Protein AF-A0A7S1VPY3-F1 (afdb_monomer_lite)

Secondary structure (DSSP, 8-state):
-----------------------------------EEE--TT--SSTT--TTHHHHHHHHHHH-SS-EEE--SS--THHHHTT--------PPPPHHHHHHHHHHHHHHTT---SS--S-HHHHHHHHHHHTTT-HHHHHHHHHHHHHTTSS-----

InterPro domains:
  IPR027417 P-loop containing nucleoside triphosphate hydrolase [G3DSA:3.40.50.300] (1-87)
  IPR027417 P-loop containing nucleoside triphosphate hydrolase [SSF52540] (30-147)

Sequence (157 aa):
DSTSDMFENKVKADNGDLVDSDDEGEESGKARVPVVLFDEVDNLYEDDGDLGFWPALKNVAKNAKCPIFLTANEFPVELLSAGLDFRHFESTKPTPMECVPKMYKIIKQERLRFRDATKDPKAALSLMAELNGCDLRRIVHELQVFASGGEYQQARI

Structure (mmCIF, N/CA/C/O backbone):
data_AF-A0A7S1VPY3-F1
#
_entry.id   AF-A0A7S1VPY3-F1
#
loop_
_atom_site.group_PDB
_atom_site.id
_atom_site.type_symbol
_atom_site.label_atom_id
_atom_site.label_alt_id
_atom_site.label_comp_id
_atom_site.label_asym_id
_atom_site.label_entity_id
_atom_site.label_seq_id
_atom_site.pdbx_PDB_ins_code
_atom_site.Cartn_x
_atom_site.Cartn_y
_atom_site.Cartn_z
_atom_site.occupancy
_atom_site.B_iso_or_equiv
_atom_site.auth_seq_id
_atom_site.auth_comp_id
_atom_site.auth_asym_id
_atom_site.auth_atom_id
_atom_site.pdbx_PDB_model_num
ATOM 1 N N . ASP A 1 1 ? -10.373 -54.361 -7.585 1.00 38.44 1 ASP A N 1
ATOM 2 C CA . ASP A 1 1 ? -9.090 -53.641 -7.472 1.00 38.44 1 ASP A CA 1
ATOM 3 C C . ASP A 1 1 ? -8.585 -53.269 -8.849 1.00 38.44 1 ASP A C 1
ATOM 5 O O . ASP A 1 1 ? -8.492 -54.150 -9.682 1.00 38.44 1 ASP A O 1
ATOM 9 N N . SER A 1 2 ? -8.273 -52.033 -9.206 1.00 38.22 2 SER A N 1
ATOM 10 C CA . SER A 1 2 ? -8.330 -50.757 -8.504 1.00 38.22 2 SER A CA 1
ATOM 11 C C . SER A 1 2 ? -8.241 -49.687 -9.606 1.00 38.22 2 SER A C 1
ATOM 13 O O . SER A 1 2 ? -7.299 -49.694 -10.388 1.00 38.22 2 SER A O 1
ATOM 15 N N . THR A 1 3 ? -9.290 -48.870 -9.707 1.00 35.69 3 THR A N 1
ATOM 16 C CA . THR A 1 3 ? -9.347 -47.459 -10.141 1.00 35.69 3 THR A CA 1
ATOM 17 C C . THR A 1 3 ? -8.216 -46.875 -11.001 1.00 35.69 3 THR A C 1
ATOM 19 O O . THR A 1 3 ? -7.118 -46.665 -10.491 1.00 35.69 3 THR A O 1
ATOM 22 N N . SER A 1 4 ? -8.539 -46.451 -12.236 1.00 35.69 4 SER A N 1
ATOM 23 C CA . SER A 1 4 ? -8.421 -45.047 -12.712 1.00 35.69 4 SER A CA 1
ATOM 24 C C . SER A 1 4 ? -8.620 -44.941 -14.235 1.00 35.69 4 SER A C 1
ATOM 26 O O . SER A 1 4 ? -7.658 -44.831 -14.988 1.00 35.69 4 SER A O 1
ATOM 28 N N . ASP A 1 5 ? -9.879 -44.939 -14.672 1.00 40.31 5 ASP A N 1
ATOM 29 C CA . ASP A 1 5 ? -10.285 -44.326 -15.941 1.00 40.31 5 ASP A CA 1
ATOM 30 C C . ASP A 1 5 ? -10.882 -42.943 -15.640 1.00 40.31 5 ASP A C 1
ATOM 32 O O . ASP A 1 5 ? -11.472 -42.753 -14.576 1.00 40.31 5 ASP A O 1
ATOM 36 N N . MET A 1 6 ? -10.788 -42.037 -16.620 1.00 36.38 6 MET A N 1
ATOM 37 C CA . MET A 1 6 ? -11.392 -40.691 -16.712 1.00 36.38 6 MET A CA 1
ATOM 38 C C . MET A 1 6 ? -10.468 -39.503 -16.386 1.00 36.38 6 MET A C 1
ATOM 40 O O . MET A 1 6 ? -10.560 -38.868 -15.341 1.00 36.38 6 MET A O 1
ATOM 44 N N . PHE A 1 7 ? -9.658 -39.113 -17.376 1.00 36.09 7 PHE A N 1
ATOM 45 C CA . PHE A 1 7 ? -9.225 -37.725 -17.566 1.00 36.09 7 PHE A CA 1
ATOM 46 C C . PHE A 1 7 ? -9.755 -37.208 -18.906 1.00 36.09 7 PHE A C 1
ATOM 48 O O . PHE A 1 7 ? -9.029 -37.137 -19.889 1.00 36.09 7 PHE A O 1
ATOM 55 N N . GLU A 1 8 ? -11.023 -36.813 -18.938 1.00 36.91 8 GLU A N 1
ATOM 56 C CA . GLU A 1 8 ? -11.539 -35.871 -19.929 1.00 36.91 8 GLU A CA 1
ATOM 57 C C . GLU A 1 8 ? -12.601 -35.007 -19.251 1.00 36.91 8 GLU A C 1
ATOM 59 O O . GLU A 1 8 ? -13.614 -35.531 -18.804 1.00 36.91 8 GLU A O 1
ATOM 64 N N . ASN A 1 9 ? -12.363 -33.694 -19.155 1.00 33.38 9 ASN A N 1
ATOM 65 C CA . ASN A 1 9 ? -13.406 -32.683 -19.356 1.00 33.38 9 ASN A CA 1
ATOM 66 C C . ASN A 1 9 ? -12.826 -31.258 -19.415 1.00 33.38 9 ASN A C 1
ATOM 68 O O . ASN A 1 9 ? -12.584 -30.591 -18.417 1.00 33.38 9 ASN A O 1
ATOM 72 N N . LYS A 1 10 ? -12.588 -30.819 -20.656 1.00 35.75 10 LYS A N 1
ATOM 73 C CA . LYS A 1 10 ? -13.174 -29.623 -21.286 1.00 35.75 10 LYS A CA 1
ATOM 74 C C . LYS A 1 10 ? -13.441 -28.413 -20.367 1.00 35.75 10 LYS A C 1
ATOM 76 O O . LYS A 1 10 ? -14.526 -28.262 -19.818 1.00 35.75 10 LYS A O 1
ATOM 81 N N . VAL A 1 11 ? -12.494 -27.473 -20.338 1.00 38.38 11 VAL A N 1
ATOM 82 C CA . VAL A 1 11 ? -12.755 -26.086 -19.917 1.00 38.38 11 VAL A CA 1
ATOM 83 C C . VAL A 1 11 ? -13.622 -25.424 -20.992 1.00 38.38 11 VAL A C 1
ATOM 85 O O . VAL A 1 11 ? -13.139 -25.104 -22.079 1.00 38.38 11 VAL A O 1
ATOM 88 N N . LYS A 1 12 ? -14.918 -25.262 -20.715 1.00 36.69 12 LYS A N 1
ATOM 89 C CA . LYS A 1 12 ? -15.782 -24.317 -21.429 1.00 36.69 12 LYS A CA 1
ATOM 90 C C . LYS A 1 12 ? -15.819 -23.021 -20.626 1.00 36.69 12 LYS A C 1
ATOM 92 O O . LYS A 1 12 ? -16.106 -23.044 -19.436 1.00 36.69 12 LYS A O 1
ATOM 97 N N . ALA A 1 13 ? -15.486 -21.927 -21.305 1.00 43.75 13 ALA A N 1
ATOM 98 C CA . ALA A 1 13 ? -15.728 -20.571 -20.847 1.00 43.75 13 ALA A CA 1
ATOM 99 C C . ALA A 1 13 ? -17.229 -20.376 -20.620 1.00 43.75 13 ALA A C 1
ATOM 101 O O . ALA A 1 13 ? -18.019 -20.747 -21.492 1.00 43.75 13 ALA A O 1
ATOM 102 N N . ASP A 1 14 ? -17.589 -19.801 -19.478 1.00 37.91 14 ASP A N 1
ATOM 103 C CA . ASP A 1 14 ? -18.949 -19.364 -19.202 1.00 37.91 14 ASP A CA 1
ATOM 104 C C . ASP A 1 14 ? -18.931 -17.857 -18.938 1.00 37.91 14 ASP A C 1
ATOM 106 O O . ASP A 1 14 ? -18.324 -17.372 -17.981 1.00 37.91 14 ASP A O 1
ATOM 110 N N . ASN A 1 15 ? -19.519 -17.131 -19.888 1.00 46.84 15 ASN A N 1
ATOM 111 C CA . ASN A 1 15 ? -19.888 -15.729 -19.773 1.00 46.84 15 ASN A CA 1
ATOM 112 C C . ASN A 1 15 ? -21.104 -15.681 -18.843 1.00 46.84 15 ASN A C 1
ATOM 114 O O . ASN A 1 15 ? -22.214 -15.981 -19.274 1.00 46.84 15 ASN A O 1
ATOM 118 N N . GLY A 1 16 ? -20.891 -15.313 -17.582 1.00 36.12 16 GLY A N 1
ATOM 119 C CA . GLY A 1 16 ? -21.969 -15.102 -16.621 1.00 36.12 16 GLY A CA 1
ATOM 120 C C . GLY A 1 16 ? -22.573 -13.712 -16.774 1.00 36.12 16 GLY A C 1
ATOM 121 O O . GLY A 1 16 ? -22.090 -12.760 -16.165 1.00 36.12 16 GLY A O 1
ATOM 122 N N . ASP A 1 17 ? -23.609 -13.624 -17.604 1.00 36.16 17 ASP A N 1
ATOM 123 C CA . ASP A 1 17 ? -24.612 -12.559 -17.587 1.00 36.16 17 ASP A CA 1
ATOM 124 C C . ASP A 1 17 ? -25.233 -12.479 -16.180 1.00 36.16 17 ASP A C 1
ATOM 126 O O . ASP A 1 17 ? -25.558 -13.501 -15.570 1.00 36.16 17 ASP A O 1
ATOM 130 N N . LEU A 1 18 ? -25.368 -11.266 -15.644 1.00 47.00 18 LEU A N 1
ATOM 131 C CA . LEU A 1 18 ? -25.964 -11.015 -14.332 1.00 47.00 18 LEU A CA 1
ATOM 132 C C . LEU A 1 18 ? -27.477 -11.232 -14.418 1.00 47.00 18 LEU A C 1
ATOM 134 O O . LEU A 1 18 ? -28.213 -10.340 -14.840 1.00 47.00 18 LEU A O 1
ATOM 138 N N . VAL A 1 19 ? -27.938 -12.407 -13.998 1.00 43.41 19 VAL A N 1
ATOM 139 C CA . VAL A 1 19 ? -29.358 -12.664 -13.757 1.00 43.41 19 VAL A CA 1
ATOM 140 C C . VAL A 1 19 ? -29.563 -12.787 -12.254 1.00 43.41 19 VAL A C 1
ATOM 142 O O . VAL A 1 19 ? -29.077 -13.718 -11.619 1.00 43.41 19 VAL A O 1
ATOM 145 N N . ASP A 1 20 ? -30.260 -11.797 -11.702 1.00 47.75 20 ASP A N 1
ATOM 146 C CA . ASP A 1 20 ? -30.785 -11.799 -10.342 1.00 47.75 20 ASP A CA 1
ATOM 147 C C . ASP A 1 20 ? -31.889 -12.862 -10.281 1.00 47.75 20 ASP A C 1
ATOM 149 O O . ASP A 1 20 ? -32.891 -12.789 -10.999 1.00 47.75 20 ASP A O 1
ATOM 153 N N . SER A 1 21 ? -31.659 -13.937 -9.538 1.00 45.44 21 SER A N 1
ATOM 154 C CA . SER A 1 21 ? -32.643 -14.997 -9.333 1.00 45.44 21 SER A CA 1
ATOM 155 C C . SER A 1 21 ? -32.458 -15.545 -7.932 1.00 45.44 21 SER A C 1
ATOM 157 O O . SER A 1 21 ? -31.450 -16.184 -7.636 1.00 45.44 21 SER A O 1
ATOM 159 N N . ASP A 1 22 ? -33.438 -15.235 -7.086 1.00 49.84 22 ASP A N 1
ATOM 160 C CA . ASP A 1 22 ? -33.613 -15.768 -5.742 1.00 49.84 22 ASP A CA 1
ATOM 161 C C . ASP A 1 22 ? -33.630 -17.305 -5.792 1.00 49.84 22 ASP A C 1
ATOM 163 O O . ASP A 1 22 ? -34.642 -17.913 -6.145 1.00 49.84 22 ASP A O 1
ATOM 167 N N . ASP A 1 23 ? -32.501 -17.936 -5.465 1.00 44.84 23 ASP A N 1
ATOM 168 C CA . ASP A 1 23 ? -32.396 -19.385 -5.294 1.00 44.84 23 ASP A CA 1
ATOM 169 C C . ASP A 1 23 ? -32.176 -19.694 -3.808 1.00 44.84 23 ASP A C 1
ATOM 171 O O . ASP A 1 23 ? -31.078 -19.539 -3.262 1.00 44.84 23 ASP A O 1
ATOM 175 N N . GLU A 1 24 ? -33.258 -20.097 -3.134 1.00 51.06 24 GLU A N 1
ATOM 176 C CA . GLU A 1 24 ? -33.239 -20.705 -1.801 1.00 51.06 24 GLU A CA 1
ATOM 177 C C . GLU A 1 24 ? -32.628 -22.115 -1.889 1.00 51.06 24 GLU A C 1
ATOM 179 O O . GLU A 1 24 ? -33.304 -23.137 -1.771 1.00 51.06 24 GLU A O 1
ATOM 184 N N . GLY A 1 25 ? -31.317 -22.170 -2.112 1.00 40.31 25 GLY A N 1
ATOM 185 C CA . GLY A 1 25 ? -30.510 -23.370 -1.958 1.00 40.31 25 GLY A CA 1
ATOM 186 C C . GLY A 1 25 ? -29.891 -23.407 -0.565 1.00 40.31 25 GLY A C 1
ATOM 187 O O . GLY A 1 25 ? -29.066 -22.558 -0.227 1.00 40.31 25 GLY A O 1
ATOM 188 N N . GLU A 1 26 ? -30.252 -24.409 0.241 1.00 51.94 26 GLU A N 1
ATOM 189 C CA . GLU A 1 26 ? -29.555 -24.776 1.480 1.00 51.94 26 GLU A CA 1
ATOM 190 C C . GLU A 1 26 ? -28.126 -25.267 1.166 1.00 51.94 26 GLU A C 1
ATOM 192 O O . GLU A 1 26 ? -27.786 -26.445 1.288 1.00 51.94 26 GLU A O 1
ATOM 197 N N . GLU A 1 27 ? -27.241 -24.358 0.758 1.00 54.66 27 GLU A N 1
ATOM 198 C CA . GLU A 1 27 ? -25.813 -24.566 0.934 1.00 54.66 27 GLU A CA 1
ATOM 199 C C . GLU A 1 27 ? -25.553 -24.586 2.440 1.00 54.66 27 GLU A C 1
ATOM 201 O O . GLU A 1 27 ? -26.024 -23.718 3.174 1.00 54.66 27 GLU A O 1
ATOM 206 N N . SER A 1 28 ? -24.788 -25.573 2.913 1.00 53.56 28 SER A N 1
ATOM 207 C CA . SER A 1 28 ? -24.200 -25.599 4.256 1.00 53.56 28 SER A CA 1
ATOM 208 C C . SER A 1 28 ? -23.297 -24.366 4.423 1.00 53.56 28 SER A C 1
ATOM 210 O O . SER A 1 28 ? -22.072 -24.424 4.276 1.00 53.56 28 SER A O 1
ATOM 212 N N . GLY A 1 29 ? -23.937 -23.226 4.659 1.00 57.69 29 GLY A N 1
ATOM 213 C CA . GLY A 1 29 ? -23.398 -21.903 4.451 1.00 57.69 29 GLY A CA 1
ATOM 214 C C . GLY A 1 29 ? -22.440 -21.573 5.568 1.00 57.69 29 GLY A C 1
ATOM 215 O O . GLY A 1 29 ? -22.843 -21.290 6.696 1.00 57.69 29 GLY A O 1
ATOM 216 N N . LYS A 1 30 ? -21.144 -21.550 5.255 1.00 64.62 30 LYS A N 1
ATOM 217 C CA . LYS A 1 30 ? -20.226 -20.739 6.052 1.00 64.62 30 LYS A CA 1
ATOM 218 C C . LYS A 1 30 ? -20.778 -19.320 6.010 1.00 64.62 30 LYS A C 1
ATOM 220 O O . LYS A 1 30 ? -20.741 -18.685 4.958 1.00 64.62 30 LYS A O 1
ATOM 225 N N . ALA A 1 31 ? -21.329 -18.865 7.133 1.00 77.12 31 ALA A N 1
ATOM 226 C CA . ALA A 1 31 ? -21.868 -17.523 7.257 1.00 77.12 31 ALA A CA 1
ATOM 227 C C . ALA A 1 31 ? -20.812 -16.526 6.763 1.00 77.12 31 ALA A C 1
ATOM 229 O O . ALA A 1 31 ? -19.699 -16.467 7.294 1.00 77.12 31 ALA A O 1
ATOM 230 N N . ARG A 1 32 ? -21.137 -15.790 5.696 1.00 85.50 32 ARG A N 1
ATOM 231 C CA . ARG A 1 32 ? -20.263 -14.745 5.167 1.00 85.50 32 ARG A CA 1
ATOM 232 C C . ARG A 1 32 ? -20.297 -13.592 6.162 1.00 85.50 32 ARG A C 1
ATOM 234 O O . ARG A 1 32 ? -21.334 -12.962 6.343 1.00 85.50 32 ARG A O 1
ATOM 241 N N . VAL A 1 33 ? -19.180 -13.352 6.842 1.00 88.94 33 VAL A N 1
ATOM 242 C CA . VAL A 1 33 ? -19.052 -12.216 7.758 1.00 88.94 33 VAL A CA 1
ATOM 243 C C . VAL A 1 33 ? -18.726 -10.982 6.915 1.00 88.94 33 VAL A C 1
ATOM 245 O O . VAL A 1 33 ? -17.705 -10.998 6.224 1.00 88.94 33 VAL A O 1
ATOM 248 N N . PRO A 1 34 ? -19.570 -9.934 6.923 1.00 92.00 34 PRO A N 1
ATOM 249 C CA . PRO A 1 34 ? -19.263 -8.703 6.207 1.00 92.00 34 PRO A CA 1
ATOM 250 C C . PRO A 1 34 ? -18.030 -8.030 6.815 1.00 92.00 34 PRO A C 1
ATOM 252 O O . PRO A 1 34 ? -17.680 -8.282 7.966 1.00 92.00 34 PRO A O 1
ATOM 255 N N . VAL A 1 35 ? -17.375 -7.170 6.042 1.00 95.50 35 VAL A N 1
ATOM 256 C CA . VAL A 1 35 ? -16.244 -6.345 6.481 1.00 95.50 35 VAL A CA 1
ATOM 257 C C . VAL A 1 35 ? -16.526 -4.909 6.068 1.00 95.50 35 VAL A C 1
ATOM 259 O O . VAL A 1 35 ? -17.047 -4.676 4.979 1.00 95.50 35 VAL A O 1
ATOM 262 N N . VAL A 1 36 ? -16.181 -3.957 6.931 1.00 96.62 36 VAL A N 1
ATOM 263 C CA . VAL A 1 36 ? -16.250 -2.525 6.626 1.00 96.62 36 VAL A CA 1
ATOM 264 C C . VAL A 1 36 ? -14.835 -2.006 6.395 1.00 96.62 36 VAL A C 1
ATOM 266 O O . VAL A 1 36 ? -13.945 -2.265 7.202 1.00 96.62 36 VAL A O 1
ATOM 269 N N . LEU A 1 37 ? -14.632 -1.275 5.300 1.00 97.19 37 LEU A N 1
ATOM 270 C CA . LEU A 1 37 ? -13.380 -0.598 4.970 1.00 97.19 37 LEU A CA 1
ATOM 271 C C . LEU A 1 37 ? -13.643 0.906 4.891 1.00 97.19 37 LEU A C 1
ATOM 273 O O . LEU A 1 37 ? -14.482 1.335 4.101 1.00 97.19 37 LEU A O 1
ATOM 277 N N . PHE A 1 38 ? -12.920 1.683 5.691 1.00 95.75 38 PHE A N 1
ATOM 278 C CA . PHE A 1 38 ? -12.803 3.128 5.520 1.00 95.75 38 PHE A CA 1
ATOM 279 C C . PHE A 1 38 ? -11.434 3.414 4.911 1.00 95.75 38 PHE A C 1
ATOM 281 O O . PHE A 1 38 ? -10.418 3.076 5.520 1.00 95.75 38 PHE A O 1
ATOM 288 N N . ASP A 1 39 ? -11.423 3.985 3.711 1.00 95.69 39 ASP A N 1
ATOM 289 C CA . ASP A 1 39 ? -10.196 4.302 2.980 1.00 95.69 39 ASP A CA 1
ATOM 290 C C . ASP A 1 39 ? -9.809 5.772 3.141 1.00 95.69 39 ASP A C 1
ATOM 292 O O . ASP A 1 39 ? -10.679 6.609 3.374 1.00 95.69 39 ASP A O 1
ATOM 296 N N . GLU A 1 40 ? -8.509 6.052 3.036 1.00 93.56 40 GLU A N 1
ATOM 297 C CA . GLU A 1 40 ? -7.903 7.388 3.149 1.00 93.56 40 GLU A CA 1
ATOM 298 C C . GLU A 1 40 ? -8.379 8.190 4.378 1.00 93.56 40 GLU A C 1
ATOM 300 O O . GLU A 1 40 ? -8.723 9.368 4.284 1.00 93.56 40 GLU A O 1
ATOM 305 N N . VAL A 1 41 ? -8.410 7.560 5.561 1.00 92.69 41 VAL A N 1
ATOM 306 C CA . VAL A 1 41 ? -8.906 8.211 6.797 1.00 92.69 41 VAL A CA 1
ATOM 307 C C . VAL A 1 41 ? -7.990 9.319 7.334 1.00 92.69 41 VAL A C 1
ATOM 309 O O . VAL A 1 41 ? -8.340 9.991 8.299 1.00 92.69 41 VAL A O 1
ATOM 312 N N . ASP A 1 42 ? -6.816 9.494 6.736 1.00 90.50 42 ASP A N 1
ATOM 313 C CA . ASP A 1 42 ? -5.892 10.612 6.928 1.00 90.50 42 ASP A CA 1
ATOM 314 C C . ASP A 1 42 ? -6.232 11.838 6.061 1.00 90.50 42 ASP A C 1
ATOM 316 O O . ASP A 1 42 ? -5.682 12.913 6.276 1.00 90.50 42 ASP A O 1
ATOM 320 N N . ASN A 1 43 ? -7.162 11.712 5.112 1.00 88.56 43 ASN A N 1
ATOM 321 C CA . ASN A 1 43 ? -7.587 12.782 4.211 1.00 88.56 43 ASN A CA 1
ATOM 322 C C . ASN A 1 43 ? -8.957 13.356 4.617 1.00 88.56 43 ASN A C 1
ATOM 324 O O . ASN A 1 43 ? -9.917 13.353 3.843 1.00 88.56 43 ASN A O 1
ATOM 328 N N . LEU A 1 44 ? -9.075 13.806 5.867 1.00 83.81 44 LEU A N 1
ATOM 329 C CA . LEU A 1 44 ? -10.297 14.425 6.390 1.00 83.81 44 LEU A CA 1
ATOM 330 C C . LEU A 1 44 ? -10.253 15.947 6.166 1.00 83.81 44 LEU A C 1
ATOM 332 O O . LEU A 1 44 ? -9.250 16.591 6.441 1.00 83.81 44 LEU A O 1
ATOM 336 N N . TYR A 1 45 ? -11.347 16.523 5.659 1.00 65.25 45 TYR A N 1
ATOM 337 C CA . TYR A 1 45 ? -11.421 17.899 5.130 1.00 65.25 45 TYR A CA 1
ATOM 338 C C . TYR A 1 45 ? -11.407 19.036 6.174 1.00 65.25 45 TYR A C 1
ATOM 340 O O . TYR A 1 45 ? -11.684 20.183 5.820 1.00 65.25 45 TYR A O 1
ATOM 348 N N . GLU A 1 46 ? -11.112 18.756 7.442 1.00 67.38 46 GLU A N 1
ATOM 349 C CA . GLU A 1 46 ? -11.049 19.774 8.497 1.00 67.38 46 GLU A CA 1
ATOM 350 C C . GLU A 1 46 ? -9.603 19.896 8.996 1.00 67.38 46 GLU A C 1
ATOM 352 O O . GLU A 1 46 ? -8.980 18.889 9.319 1.00 67.38 46 GLU A O 1
ATOM 357 N N . ASP A 1 47 ? -9.073 21.125 9.051 1.00 58.47 47 ASP A N 1
ATOM 358 C CA . ASP A 1 47 ? -7.656 21.421 9.350 1.00 58.47 47 ASP A CA 1
ATOM 359 C C . ASP A 1 47 ? -7.186 20.920 10.739 1.00 58.47 47 ASP A C 1
ATOM 361 O O . ASP A 1 47 ? -5.986 20.796 10.973 1.00 58.47 47 ASP A O 1
ATOM 365 N N . ASP A 1 48 ? -8.127 20.589 11.634 1.00 57.50 48 ASP A N 1
ATOM 366 C CA . ASP A 1 48 ? -7.899 20.021 12.974 1.00 57.50 48 ASP A CA 1
ATOM 367 C C . ASP A 1 48 ? -8.380 18.549 13.094 1.00 57.50 48 ASP A C 1
ATOM 369 O O . ASP A 1 48 ? -8.557 18.025 14.199 1.00 57.50 48 ASP A O 1
ATOM 373 N N . GLY A 1 49 ? -8.618 17.882 11.956 1.00 59.50 49 GLY A N 1
ATOM 374 C CA . GLY A 1 49 ? -9.315 1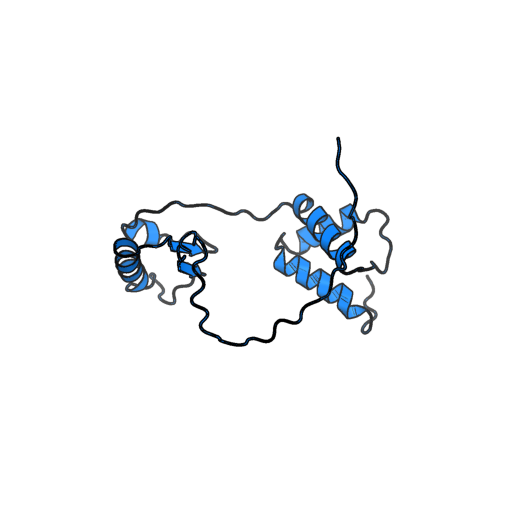6.599 11.853 1.00 59.50 49 GLY A CA 1
ATOM 375 C C . GLY A 1 49 ? -10.834 16.770 11.957 1.00 59.50 49 GLY A C 1
ATOM 376 O O . GLY A 1 49 ? -11.319 17.622 12.695 1.00 59.50 49 GLY A O 1
ATOM 377 N N . ASP A 1 50 ? -11.610 15.963 11.220 1.00 60.75 50 ASP A N 1
ATOM 378 C CA . ASP A 1 50 ? -13.077 16.039 11.283 1.00 60.75 50 ASP A CA 1
ATOM 379 C C . ASP A 1 50 ? -13.540 15.720 12.715 1.00 60.75 50 ASP A C 1
ATOM 381 O O . ASP A 1 50 ? -13.451 14.575 13.189 1.00 60.75 50 ASP A O 1
ATOM 385 N N . LEU A 1 51 ? -14.023 16.757 13.413 1.00 67.50 51 LEU A N 1
ATOM 386 C CA . LEU A 1 51 ? -14.500 16.668 14.798 1.00 67.50 51 LEU A CA 1
ATOM 387 C C . LEU A 1 51 ? -15.661 15.673 14.931 1.00 67.50 51 LEU A C 1
ATOM 389 O O . LEU A 1 51 ? -15.949 15.200 16.033 1.00 67.50 51 LEU A O 1
ATOM 393 N N . GLY A 1 52 ? -16.342 15.356 13.831 1.00 82.62 52 GLY A N 1
ATOM 394 C CA . GLY A 1 52 ? -17.424 14.388 13.743 1.00 82.62 52 GLY A CA 1
ATOM 395 C C . GLY A 1 52 ? -16.974 12.981 13.355 1.00 82.62 52 GLY A C 1
ATOM 396 O O . GLY A 1 52 ? -17.535 12.017 13.889 1.00 82.62 52 GLY A O 1
ATOM 397 N N . PHE A 1 53 ? -15.968 12.832 12.486 1.00 90.38 53 PHE A N 1
ATOM 398 C CA . PHE A 1 53 ? -15.577 11.522 11.947 1.00 90.38 53 PHE A CA 1
ATOM 399 C C . PHE A 1 53 ? -15.141 10.549 13.042 1.00 90.38 53 PHE A C 1
ATOM 401 O O . PHE A 1 53 ? -15.724 9.472 13.174 1.00 90.38 53 PHE A O 1
ATOM 408 N N . TRP A 1 54 ? -14.158 10.915 13.869 1.00 90.56 54 TRP A N 1
ATOM 409 C CA . TRP A 1 54 ? -13.619 10.002 14.884 1.00 90.56 54 TRP A CA 1
ATOM 410 C C . TRP A 1 54 ? -14.653 9.620 15.959 1.00 90.56 54 TRP A C 1
ATOM 412 O O . TRP A 1 54 ? -14.763 8.429 16.285 1.00 90.56 54 TRP A O 1
ATOM 422 N N . PRO A 1 55 ? -15.482 10.550 16.483 1.00 89.56 55 PRO A N 1
ATOM 423 C CA . PRO A 1 55 ? -16.601 10.185 17.351 1.00 89.56 55 PRO A CA 1
ATOM 424 C C . PRO A 1 55 ? -17.653 9.301 16.670 1.00 89.56 55 PRO A C 1
ATOM 426 O O . PRO A 1 55 ? -18.167 8.369 17.300 1.00 89.56 55 PRO A O 1
ATOM 429 N N . ALA A 1 56 ? -17.970 9.548 15.396 1.00 91.44 56 ALA A N 1
ATOM 430 C CA . ALA A 1 56 ? -18.901 8.717 14.638 1.00 91.44 56 ALA A CA 1
ATOM 431 C C . ALA A 1 56 ? -18.338 7.306 14.425 1.00 91.44 56 ALA A C 1
ATOM 433 O O . ALA A 1 56 ? -19.020 6.323 14.725 1.00 91.44 56 ALA A O 1
ATOM 434 N N . LEU A 1 57 ? -17.073 7.194 14.016 1.00 93.75 57 LEU A N 1
ATOM 435 C CA . LEU A 1 57 ? -16.369 5.927 13.848 1.00 93.75 57 LEU A CA 1
ATOM 436 C C . LEU A 1 57 ? -16.331 5.136 15.157 1.00 93.75 57 LEU A C 1
ATOM 438 O O . LEU A 1 57 ? -16.584 3.934 15.154 1.00 93.75 57 LEU A O 1
ATOM 442 N N . LYS A 1 58 ? -16.113 5.800 16.296 1.00 93.00 58 LYS A N 1
ATOM 443 C CA . LYS A 1 58 ? -16.209 5.173 17.622 1.00 93.00 58 LYS A CA 1
ATOM 444 C C . LYS A 1 58 ? -17.578 4.562 17.887 1.00 93.00 58 LYS A C 1
ATOM 446 O O . LYS A 1 58 ? -17.666 3.450 18.411 1.00 93.00 58 LYS A O 1
ATOM 451 N N . ASN A 1 59 ? -18.646 5.270 17.541 1.00 9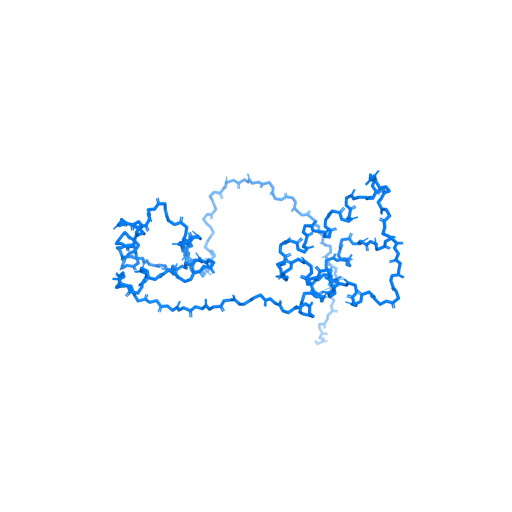2.88 59 ASN A N 1
ATOM 452 C CA . ASN A 1 59 ? -20.005 4.761 17.707 1.00 92.88 59 ASN A CA 1
ATOM 453 C C . ASN A 1 59 ? -20.289 3.588 16.763 1.00 92.88 59 ASN A C 1
ATOM 455 O O . ASN A 1 59 ? -20.909 2.612 17.186 1.00 92.88 59 ASN A O 1
ATOM 459 N N . VAL A 1 60 ? -19.798 3.643 15.524 1.00 94.12 60 VAL A N 1
ATOM 460 C CA . VAL A 1 60 ? -19.891 2.530 14.571 1.00 94.12 60 VAL A CA 1
ATOM 461 C C . VAL A 1 60 ? -19.129 1.315 15.101 1.00 94.12 60 VAL A C 1
ATOM 463 O O . VAL A 1 60 ? -19.717 0.246 15.238 1.00 94.12 60 VAL A O 1
ATOM 466 N N . ALA A 1 61 ? -17.865 1.480 15.493 1.00 93.94 61 ALA A N 1
ATOM 467 C CA . ALA A 1 61 ? -17.004 0.402 15.976 1.00 93.94 61 ALA A CA 1
ATOM 468 C C . ALA A 1 61 ? -17.564 -0.312 17.212 1.00 93.94 61 ALA A C 1
ATOM 470 O O . ALA A 1 61 ? -17.509 -1.536 17.290 1.00 93.94 61 ALA A O 1
ATOM 471 N N . LYS A 1 62 ? -18.175 0.424 18.149 1.00 93.12 62 LYS A N 1
ATOM 472 C CA . LYS A 1 62 ? -18.816 -0.164 19.340 1.00 93.12 62 LYS A CA 1
ATOM 473 C C . LYS A 1 62 ? -19.994 -1.083 19.020 1.00 93.12 62 LYS A C 1
ATOM 475 O O . LYS A 1 62 ? -20.274 -1.993 19.794 1.00 93.12 62 LYS A O 1
ATOM 480 N N . ASN A 1 63 ? -20.708 -0.814 17.931 1.00 93.69 63 ASN A N 1
ATOM 481 C CA . ASN A 1 63 ? -21.929 -1.533 17.566 1.00 93.69 63 ASN A CA 1
ATOM 482 C C . ASN A 1 63 ? -21.721 -2.502 16.394 1.00 93.69 63 ASN A C 1
ATOM 484 O O . ASN A 1 63 ? -22.628 -3.267 16.053 1.00 93.69 63 ASN A O 1
ATOM 488 N N . ALA A 1 64 ? -20.548 -2.465 15.764 1.00 93.31 64 ALA A N 1
ATOM 489 C CA . ALA A 1 64 ? -20.238 -3.276 14.606 1.00 93.31 64 ALA A CA 1
ATOM 490 C C . ALA A 1 64 ? -20.213 -4.763 14.972 1.00 93.31 6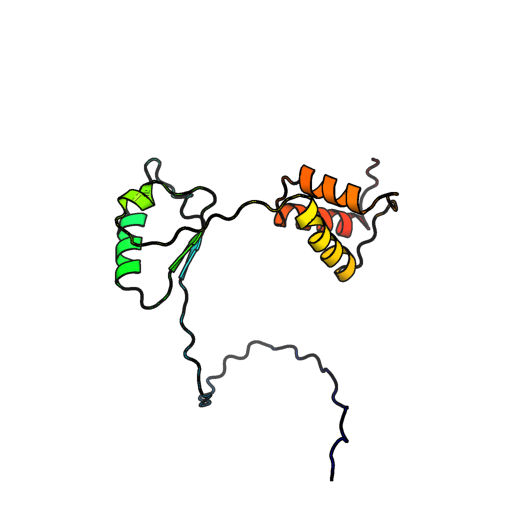4 ALA A C 1
ATOM 492 O O . ALA A 1 64 ? -19.541 -5.199 15.902 1.00 93.31 64 ALA A O 1
ATOM 493 N N . LYS A 1 65 ? -20.936 -5.563 14.184 1.00 94.00 65 LYS A N 1
ATOM 494 C CA . LYS A 1 65 ? -20.906 -7.035 14.239 1.00 94.00 65 LYS A CA 1
ATOM 495 C C . LYS A 1 65 ? -19.937 -7.627 13.207 1.00 94.00 65 LYS A C 1
ATOM 497 O O . LYS A 1 65 ? -20.028 -8.803 12.871 1.00 94.00 65 LYS A O 1
ATOM 502 N N . CYS A 1 66 ? -19.054 -6.790 12.671 1.00 94.31 66 CYS A N 1
ATOM 503 C CA . CYS A 1 66 ? -18.099 -7.110 11.621 1.00 94.31 66 CYS A CA 1
ATOM 504 C C . CYS A 1 66 ? -16.747 -6.435 11.881 1.00 94.31 66 CYS A C 1
ATOM 506 O O . CYS A 1 66 ? -16.701 -5.409 12.563 1.00 94.31 66 CYS A O 1
ATOM 508 N N . PRO A 1 67 ? -15.651 -6.980 11.326 1.00 95.19 67 PRO A N 1
ATOM 509 C CA . PRO A 1 67 ? -14.364 -6.301 11.318 1.00 95.19 67 PRO A CA 1
ATOM 510 C C . PRO A 1 67 ? -14.434 -4.965 10.572 1.00 95.19 67 PRO A C 1
ATOM 512 O O . PRO A 1 67 ? -15.027 -4.880 9.493 1.00 95.19 67 PRO A O 1
ATOM 515 N N . ILE A 1 68 ? -13.777 -3.952 11.135 1.00 96.88 68 ILE A N 1
ATOM 516 C CA . ILE A 1 68 ? -13.565 -2.648 10.507 1.00 96.88 68 ILE A CA 1
ATOM 517 C C . ILE A 1 68 ? -12.074 -2.502 10.214 1.00 96.88 68 ILE A C 1
ATOM 519 O O . ILE A 1 68 ? -11.250 -2.684 11.112 1.00 96.88 68 ILE A O 1
ATOM 523 N N . PHE A 1 69 ? -11.737 -2.158 8.975 1.00 97.19 69 PHE A N 1
ATOM 524 C CA . PHE A 1 69 ? -10.387 -1.802 8.555 1.00 97.19 69 PHE A CA 1
ATOM 525 C C . PHE A 1 69 ? -10.343 -0.329 8.180 1.00 97.19 69 PHE A C 1
ATOM 527 O O . PHE A 1 69 ? -11.265 0.183 7.545 1.00 97.19 69 PHE A O 1
ATOM 534 N N . LEU A 1 70 ? -9.261 0.328 8.581 1.00 96.81 70 LEU A N 1
ATOM 535 C CA . LEU A 1 70 ? -8.951 1.699 8.210 1.00 96.81 70 LEU A CA 1
ATOM 536 C C . LEU A 1 70 ? -7.666 1.666 7.388 1.00 96.81 70 LEU A C 1
ATOM 538 O O . LEU A 1 70 ? -6.692 1.037 7.816 1.00 96.81 70 LEU A O 1
ATOM 542 N N . THR A 1 71 ? -7.657 2.322 6.238 1.00 96.88 71 THR A N 1
ATOM 543 C CA . THR A 1 71 ? -6.445 2.553 5.449 1.00 96.88 71 THR A CA 1
ATOM 544 C C . THR A 1 71 ? -6.125 4.037 5.435 1.00 96.88 71 THR A C 1
ATOM 546 O O . THR A 1 71 ? -7.014 4.883 5.408 1.00 96.88 71 THR A O 1
ATOM 549 N N . ALA A 1 72 ? -4.835 4.336 5.527 1.00 95.50 72 ALA A N 1
ATOM 550 C CA . ALA A 1 72 ? -4.299 5.685 5.546 1.00 95.50 72 ALA A CA 1
ATOM 551 C C . ALA A 1 72 ? -2.887 5.659 4.953 1.00 95.50 72 ALA A C 1
ATOM 553 O O . ALA A 1 72 ? -2.193 4.640 5.075 1.00 95.50 72 ALA A O 1
ATOM 554 N N . ASN A 1 73 ? -2.463 6.744 4.308 1.00 94.12 73 ASN A N 1
ATOM 555 C CA . ASN A 1 73 ? -1.081 6.883 3.844 1.00 94.12 73 ASN A CA 1
ATOM 556 C C . ASN A 1 73 ? -0.161 7.302 4.994 1.00 94.12 73 ASN A C 1
ATOM 558 O O . ASN A 1 73 ? 0.964 6.809 5.094 1.00 94.12 73 ASN A O 1
ATOM 562 N N . GLU A 1 74 ? -0.654 8.174 5.870 1.00 92.56 74 GLU A N 1
ATOM 563 C CA . GLU A 1 74 ? 0.005 8.595 7.103 1.00 92.56 74 GLU A CA 1
ATOM 564 C C . GLU A 1 74 ? -0.815 8.173 8.324 1.00 92.56 74 GLU A C 1
ATOM 566 O O . GLU A 1 74 ? -2.031 8.018 8.262 1.00 92.56 74 GLU A O 1
ATOM 571 N N . PHE A 1 75 ? -0.152 7.938 9.458 1.00 92.44 75 PHE A N 1
ATOM 572 C CA . PHE A 1 75 ? -0.867 7.546 10.668 1.00 92.44 75 PHE A CA 1
ATOM 573 C C . PHE A 1 75 ? -1.679 8.738 11.219 1.00 92.44 75 PHE A C 1
ATOM 575 O O . PHE A 1 75 ? -1.065 9.733 11.613 1.00 92.44 75 PHE A O 1
ATOM 582 N N . PRO A 1 76 ? -3.022 8.644 11.316 1.00 90.38 76 PRO A N 1
ATOM 583 C CA . PRO A 1 76 ? -3.852 9.729 11.833 1.00 90.38 76 PRO A CA 1
ATOM 584 C C . PRO A 1 76 ? -3.663 9.864 13.348 1.00 90.38 76 PRO A C 1
ATOM 586 O O . PRO A 1 76 ? -4.036 8.978 14.124 1.00 90.38 76 PRO A O 1
ATOM 589 N N . VAL A 1 77 ? -3.065 10.970 13.792 1.00 88.44 77 VAL A N 1
ATOM 590 C CA . VAL A 1 77 ? -2.714 11.197 15.206 1.00 88.44 77 VAL A CA 1
ATOM 591 C C . VAL A 1 77 ? -3.970 11.279 16.083 1.00 88.44 77 VAL A C 1
ATOM 593 O O . VAL A 1 77 ? -3.962 10.848 17.238 1.00 88.44 77 VAL A O 1
ATOM 596 N N . GLU A 1 78 ? -5.075 11.749 15.516 1.00 87.00 78 GLU A N 1
ATOM 597 C CA . GLU A 1 78 ? -6.402 11.862 16.124 1.00 87.00 78 GLU A CA 1
ATOM 598 C C . GLU A 1 78 ? -6.955 10.496 16.556 1.00 87.00 78 GLU A C 1
ATOM 600 O O . GLU A 1 78 ? -7.709 10.397 17.528 1.00 87.00 78 GLU A O 1
ATOM 605 N N . LEU A 1 79 ? -6.534 9.407 15.903 1.00 89.25 79 LEU A N 1
ATOM 606 C CA . LEU A 1 79 ? -6.932 8.055 16.292 1.00 89.25 79 LEU A CA 1
ATOM 607 C C . LEU A 1 79 ? -6.459 7.709 17.716 1.00 89.25 79 LEU A C 1
ATOM 609 O O . LEU A 1 79 ? -7.146 6.973 18.430 1.00 89.25 79 LEU A O 1
ATOM 613 N N . LEU A 1 80 ? -5.333 8.279 18.169 1.00 89.44 80 LEU A N 1
ATOM 614 C CA . LEU A 1 80 ? -4.811 8.081 19.529 1.00 89.44 80 LEU A CA 1
ATOM 615 C C . LEU A 1 80 ? -5.724 8.697 20.596 1.00 89.44 80 LEU A C 1
ATOM 617 O O . LEU A 1 80 ? -5.826 8.163 21.702 1.00 89.44 80 LEU A O 1
ATOM 621 N N . SER A 1 81 ? -6.397 9.806 20.279 1.00 87.31 81 SER A N 1
ATOM 622 C CA . SER A 1 81 ? -7.313 10.502 21.191 1.00 87.31 81 SER A CA 1
ATOM 623 C C . SER A 1 81 ? -8.780 10.087 21.006 1.00 87.31 81 SER A C 1
ATOM 625 O O . SER A 1 81 ? -9.598 10.312 21.901 1.00 87.31 81 SER A O 1
ATOM 627 N N . ALA A 1 82 ? -9.120 9.390 19.915 1.00 87.00 82 ALA A N 1
ATOM 628 C CA . ALA A 1 82 ? -10.472 8.903 19.625 1.00 87.00 82 ALA A CA 1
ATOM 629 C C . ALA A 1 82 ? -11.006 7.896 20.671 1.00 87.00 82 ALA A C 1
ATOM 631 O O . ALA A 1 82 ? -12.221 7.712 20.837 1.00 87.00 82 ALA A O 1
ATOM 632 N N . GLY A 1 83 ? -10.120 7.236 21.426 1.00 88.38 83 GLY A N 1
ATOM 633 C CA . GLY A 1 83 ? -10.491 6.216 22.413 1.00 88.38 83 GLY A CA 1
ATOM 634 C C . GLY A 1 83 ? -11.155 4.997 21.765 1.00 88.38 83 GLY A C 1
ATOM 635 O O . GLY A 1 83 ? -12.158 4.491 22.278 1.00 88.38 83 GLY A O 1
ATOM 636 N N . LEU A 1 84 ? -10.630 4.611 20.602 1.00 91.56 84 LEU A N 1
ATOM 637 C CA . LEU A 1 84 ? -10.898 3.370 19.887 1.00 91.56 84 LEU A CA 1
ATOM 638 C C . LEU A 1 84 ? -9.861 2.323 20.307 1.00 91.56 84 LEU A C 1
ATOM 640 O O . LEU A 1 84 ? -8.703 2.662 20.530 1.00 91.56 84 LEU A O 1
ATOM 644 N N . ASP A 1 85 ? -10.273 1.060 20.392 1.00 92.25 85 ASP A N 1
ATOM 645 C CA . ASP A 1 85 ? -9.334 -0.057 20.498 1.00 92.25 85 ASP A CA 1
ATOM 646 C C . ASP A 1 85 ? -9.031 -0.563 19.085 1.00 92.25 85 ASP A C 1
ATOM 648 O O . ASP A 1 85 ? -9.953 -0.848 18.315 1.00 92.25 85 ASP A O 1
ATOM 652 N N . PHE A 1 86 ? -7.755 -0.612 18.712 1.00 94.25 86 PHE A N 1
ATOM 653 C CA . PHE A 1 86 ? -7.340 -0.937 17.351 1.00 94.25 86 PHE A CA 1
ATOM 654 C C . PHE A 1 86 ? -5.996 -1.659 17.319 1.00 94.25 86 PHE A C 1
ATOM 656 O O . PHE A 1 86 ? -5.172 -1.566 18.228 1.00 94.25 86 PHE A O 1
ATOM 663 N N . ARG A 1 87 ? -5.761 -2.376 16.217 1.00 95.94 87 ARG A N 1
ATOM 664 C CA . ARG A 1 87 ? -4.446 -2.916 15.868 1.00 95.94 87 ARG A CA 1
ATOM 665 C C . ARG A 1 87 ? -3.903 -2.142 14.684 1.00 95.94 87 ARG A C 1
ATOM 667 O O . ARG A 1 87 ? -4.583 -2.023 13.670 1.00 95.94 87 ARG A O 1
ATOM 674 N N . HIS A 1 88 ? -2.683 -1.647 14.825 1.00 95.75 88 HIS A N 1
ATOM 675 C CA . HIS A 1 88 ? -1.992 -0.941 13.761 1.00 95.75 88 HIS A CA 1
ATOM 676 C C . HIS A 1 88 ? -1.054 -1.885 13.009 1.00 95.75 88 HIS A C 1
ATOM 678 O O . HIS A 1 88 ? -0.315 -2.658 13.622 1.00 95.75 88 HIS A O 1
ATOM 684 N N . PHE A 1 89 ? -1.093 -1.797 11.683 1.00 96.06 89 PHE A N 1
ATOM 685 C CA . PHE A 1 89 ? -0.176 -2.477 10.784 1.00 96.06 89 PHE A CA 1
ATOM 686 C C . PHE A 1 89 ? 0.395 -1.440 9.829 1.00 96.06 89 PHE A C 1
ATOM 688 O O . PHE A 1 89 ? -0.357 -0.727 9.168 1.00 96.06 89 PHE A O 1
ATOM 695 N N . GLU A 1 90 ? 1.717 -1.383 9.752 1.00 95.50 90 GLU A N 1
ATOM 696 C CA . GLU A 1 90 ? 2.418 -0.513 8.819 1.00 95.50 90 GLU A CA 1
ATOM 697 C C . GLU A 1 90 ? 2.787 -1.309 7.566 1.00 95.50 90 GLU A C 1
ATOM 699 O O . GLU A 1 90 ? 3.287 -2.436 7.651 1.00 95.50 90 GLU A O 1
ATOM 704 N N . SER A 1 91 ? 2.538 -0.728 6.394 1.00 94.00 91 SER A N 1
ATOM 705 C CA . SER A 1 91 ? 2.998 -1.272 5.120 1.00 94.00 91 SER A CA 1
ATOM 706 C C . SER A 1 91 ? 4.096 -0.381 4.571 1.00 94.00 91 SER A C 1
ATOM 708 O O . SER A 1 91 ? 3.884 0.803 4.330 1.00 94.00 91 SER A O 1
ATOM 710 N N . THR A 1 92 ? 5.258 -0.964 4.301 1.00 94.50 92 THR A N 1
ATOM 711 C CA . THR A 1 92 ? 6.352 -0.258 3.640 1.00 94.50 92 THR A CA 1
ATOM 712 C C . THR A 1 92 ? 6.306 -0.482 2.136 1.00 94.50 92 THR A C 1
ATOM 714 O O . THR A 1 92 ? 5.705 -1.434 1.625 1.00 94.50 92 THR A O 1
ATOM 717 N N . LYS A 1 93 ? 6.952 0.418 1.397 1.00 95.25 93 LYS A N 1
ATOM 718 C CA . LYS A 1 93 ? 7.162 0.213 -0.034 1.00 95.25 93 LYS A CA 1
ATOM 719 C C . LYS A 1 93 ? 8.101 -0.982 -0.238 1.00 95.25 93 LYS A C 1
ATOM 721 O O . LYS A 1 93 ? 9.083 -1.099 0.498 1.00 95.25 93 LYS A O 1
ATOM 726 N N . PRO A 1 94 ? 7.842 -1.844 -1.236 1.00 97.38 94 PRO A N 1
ATOM 727 C CA . PRO A 1 94 ? 8.776 -2.904 -1.586 1.00 97.38 94 PRO A CA 1
ATOM 728 C C . PRO A 1 94 ? 10.112 -2.309 -2.033 1.00 97.38 94 PRO A C 1
ATOM 730 O O . PRO A 1 94 ? 10.178 -1.201 -2.563 1.00 97.38 94 PRO A O 1
ATOM 733 N N . THR A 1 95 ? 11.186 -3.066 -1.872 1.00 97.94 95 THR A N 1
ATOM 734 C CA . THR A 1 95 ? 12.475 -2.726 -2.474 1.00 97.94 95 THR A CA 1
ATOM 735 C C . THR A 1 95 ? 12.407 -2.853 -4.003 1.00 97.94 95 THR A C 1
ATOM 737 O O . THR A 1 95 ? 11.605 -3.636 -4.529 1.00 97.94 95 THR A O 1
ATOM 740 N N . PRO A 1 96 ? 13.298 -2.177 -4.754 1.00 98.06 96 PRO A N 1
ATOM 741 C CA . PRO A 1 96 ? 13.376 -2.336 -6.209 1.00 98.06 96 PRO A CA 1
ATOM 742 C C . PRO A 1 96 ? 13.480 -3.804 -6.643 1.00 98.06 96 PRO A C 1
ATOM 744 O O . PRO A 1 96 ? 12.835 -4.254 -7.592 1.00 98.06 96 PRO A O 1
ATOM 747 N N . MET A 1 97 ? 14.233 -4.588 -5.874 1.00 97.25 97 MET A N 1
ATOM 748 C CA . MET A 1 97 ? 14.462 -6.007 -6.115 1.00 97.25 97 MET A CA 1
ATOM 749 C C . MET A 1 97 ? 13.233 -6.886 -5.859 1.00 97.25 97 MET A C 1
ATOM 751 O O . MET A 1 97 ? 13.085 -7.917 -6.517 1.00 97.25 97 MET A O 1
ATOM 755 N N . GLU A 1 98 ? 12.337 -6.486 -4.958 1.00 97.81 98 GLU A N 1
ATOM 756 C CA . GLU A 1 98 ? 11.048 -7.155 -4.729 1.00 97.81 98 GLU A CA 1
ATOM 757 C C . GLU A 1 98 ? 10.004 -6.798 -5.797 1.00 97.81 98 GLU A C 1
ATOM 759 O O . GLU A 1 98 ? 9.105 -7.600 -6.078 1.00 97.81 98 GLU A O 1
ATOM 764 N N . CYS A 1 99 ? 10.136 -5.633 -6.440 1.00 98.12 99 CYS A N 1
ATOM 765 C CA . CYS A 1 99 ? 9.312 -5.229 -7.582 1.00 98.12 99 CYS A CA 1
ATOM 766 C C . CYS A 1 99 ? 9.629 -6.058 -8.832 1.00 98.12 99 CYS A C 1
ATOM 768 O O . CYS A 1 99 ? 8.714 -6.526 -9.515 1.00 98.12 99 CYS A O 1
ATOM 770 N N . VAL A 1 100 ? 10.913 -6.299 -9.110 1.00 96.69 100 VAL A N 1
ATOM 771 C CA . VAL A 1 100 ? 11.391 -6.993 -10.318 1.00 96.69 100 VAL A CA 1
ATOM 772 C C . VAL A 1 100 ? 10.651 -8.307 -10.638 1.00 96.69 100 VAL A C 1
ATOM 774 O O . VAL A 1 100 ? 10.160 -8.438 -11.762 1.00 96.69 100 VAL A O 1
ATOM 777 N N . PRO A 1 101 ? 10.506 -9.296 -9.730 1.00 96.81 101 PRO A N 1
ATOM 778 C CA . PRO A 1 101 ? 9.791 -10.535 -10.050 1.00 96.81 101 PRO A CA 1
ATOM 779 C C . PRO A 1 101 ? 8.303 -10.307 -10.362 1.00 96.81 101 PRO A C 1
ATOM 781 O O . PRO A 1 101 ? 7.731 -11.040 -11.172 1.00 96.81 101 PRO A O 1
ATOM 784 N N . LYS A 1 102 ? 7.673 -9.282 -9.769 1.00 96.81 102 LYS A N 1
ATOM 785 C CA . LYS A 1 102 ? 6.281 -8.904 -10.069 1.00 96.81 102 LYS A CA 1
ATOM 786 C C . LYS A 1 102 ? 6.179 -8.308 -11.470 1.00 96.81 102 LYS A C 1
ATOM 788 O O . LYS A 1 102 ? 5.321 -8.726 -12.242 1.00 96.81 102 LYS A O 1
ATOM 793 N N . MET A 1 103 ? 7.106 -7.419 -11.826 1.00 95.62 103 MET A N 1
ATOM 794 C CA . MET A 1 103 ? 7.201 -6.847 -13.171 1.00 95.62 103 MET A CA 1
ATOM 795 C C . MET A 1 103 ? 7.421 -7.940 -14.220 1.00 95.62 103 MET A C 1
ATOM 797 O O . MET A 1 103 ? 6.682 -8.000 -15.197 1.00 95.62 103 MET A O 1
ATOM 801 N N . TYR A 1 104 ? 8.363 -8.863 -13.993 1.00 93.88 104 TYR A N 1
ATOM 802 C CA . TYR A 1 104 ? 8.593 -10.002 -14.892 1.00 93.88 104 TYR A CA 1
ATOM 803 C C . TYR A 1 104 ? 7.343 -10.853 -15.101 1.00 93.88 104 TYR A C 1
ATOM 805 O O . TYR A 1 104 ? 7.083 -11.294 -16.222 1.00 93.88 104 TYR A O 1
ATOM 813 N N . LYS A 1 105 ? 6.571 -11.096 -14.035 1.00 95.56 105 LYS A N 1
ATOM 814 C CA . LYS A 1 105 ? 5.319 -11.849 -14.127 1.00 95.56 105 LYS A CA 1
ATOM 815 C C . LYS A 1 105 ? 4.336 -11.148 -15.068 1.00 95.56 105 LYS A C 1
ATOM 817 O O . LYS A 1 105 ? 3.821 -11.810 -15.964 1.00 95.56 105 LYS A O 1
ATOM 822 N N . ILE A 1 106 ? 4.159 -9.836 -14.918 1.00 94.25 106 ILE A N 1
ATOM 823 C CA . ILE A 1 106 ? 3.283 -9.024 -15.777 1.00 94.25 106 ILE A CA 1
ATOM 824 C C . ILE A 1 106 ? 3.786 -9.036 -17.222 1.00 94.25 106 ILE A C 1
ATOM 826 O O . ILE A 1 106 ? 3.047 -9.416 -18.119 1.00 94.25 106 ILE A O 1
ATOM 830 N N . ILE A 1 107 ? 5.067 -8.738 -17.451 1.00 91.38 107 ILE A N 1
ATOM 831 C CA . ILE A 1 107 ? 5.693 -8.744 -18.785 1.00 91.38 107 ILE A CA 1
ATOM 832 C C . ILE A 1 107 ? 5.469 -10.080 -19.502 1.00 91.38 107 ILE A C 1
ATOM 834 O O . ILE A 1 107 ? 5.132 -10.106 -20.685 1.00 91.38 107 ILE A O 1
ATOM 838 N N . LYS A 1 108 ? 5.627 -11.202 -18.788 1.00 90.94 108 LYS A N 1
ATOM 839 C CA . LYS A 1 108 ? 5.411 -12.543 -19.340 1.00 90.94 108 LYS A CA 1
ATOM 840 C C . LYS A 1 108 ? 3.935 -12.820 -19.637 1.00 90.94 108 LYS A C 1
ATOM 842 O O . LYS A 1 108 ? 3.643 -13.418 -20.671 1.00 90.94 108 LYS A O 1
ATOM 847 N N . GLN A 1 109 ? 3.032 -12.441 -18.733 1.00 93.25 109 GLN A N 1
ATOM 848 C CA . GLN A 1 109 ? 1.588 -12.663 -18.878 1.00 93.25 109 GLN A CA 1
ATOM 849 C C . GLN A 1 109 ? 1.010 -11.836 -20.029 1.00 93.25 109 GLN A C 1
ATOM 851 O O . GLN A 1 109 ? 0.336 -12.390 -20.895 1.00 93.25 109 GLN A O 1
ATOM 856 N N . GLU A 1 110 ? 1.395 -10.566 -20.105 1.00 89.06 110 GLU A N 1
ATOM 857 C CA . GLU A 1 110 ? 0.942 -9.606 -21.117 1.00 89.06 110 GLU A CA 1
ATOM 858 C C . GLU A 1 110 ? 1.765 -9.663 -22.416 1.00 89.06 110 GLU A C 1
ATOM 860 O O . GLU A 1 110 ? 1.540 -8.894 -23.346 1.00 89.06 110 GLU A O 1
ATOM 865 N N . ARG A 1 111 ? 2.733 -10.589 -22.508 1.00 87.81 111 ARG A N 1
ATOM 866 C CA . ARG A 1 111 ? 3.610 -10.797 -23.678 1.00 87.81 111 ARG A CA 1
ATOM 867 C C . ARG A 1 111 ? 4.320 -9.516 -24.143 1.00 87.81 111 ARG A C 1
ATOM 869 O O . ARG A 1 111 ? 4.580 -9.349 -25.339 1.00 87.81 111 ARG A O 1
ATOM 876 N N . LEU A 1 112 ? 4.668 -8.641 -23.200 1.00 85.50 112 LEU A N 1
ATOM 877 C CA . LEU A 1 112 ? 5.370 -7.393 -23.485 1.00 85.50 112 LEU A CA 1
ATOM 878 C C . LEU A 1 112 ? 6.780 -7.693 -23.996 1.00 85.50 112 LEU A C 1
ATOM 880 O O . LEU A 1 112 ? 7.453 -8.616 -23.529 1.00 85.50 112 LEU A O 1
ATOM 884 N N . ARG A 1 113 ? 7.242 -6.892 -24.956 1.00 76.94 113 ARG A N 1
ATOM 885 C CA . ARG A 1 113 ? 8.608 -6.962 -25.480 1.00 76.94 113 ARG A CA 1
ATOM 886 C C . ARG A 1 113 ? 9.303 -5.635 -25.238 1.00 76.94 113 ARG A C 1
ATOM 888 O O . ARG A 1 113 ? 8.799 -4.594 -25.645 1.00 76.94 113 ARG A O 1
ATOM 895 N N . PHE A 1 114 ? 10.481 -5.680 -24.628 1.00 69.56 114 PHE A N 1
ATOM 896 C CA . PHE A 1 114 ? 11.373 -4.526 -24.615 1.00 69.56 114 PHE A CA 1
ATOM 897 C C . PHE A 1 114 ? 11.914 -4.308 -26.029 1.00 69.56 114 PHE A C 1
ATOM 899 O O . PHE A 1 114 ? 12.353 -5.267 -26.667 1.00 69.56 114 PHE A O 1
ATOM 906 N N . ARG A 1 115 ? 11.836 -3.065 -26.529 1.00 65.44 115 ARG A N 1
ATOM 907 C CA . ARG A 1 115 ? 12.326 -2.699 -27.872 1.00 65.44 115 ARG A CA 1
ATOM 908 C C . ARG A 1 115 ? 13.815 -3.001 -28.024 1.00 65.44 115 ARG A C 1
ATOM 910 O O . ARG A 1 115 ? 14.208 -3.584 -29.027 1.00 65.44 115 ARG A O 1
ATOM 917 N N . ASP A 1 116 ? 14.588 -2.695 -26.989 1.00 62.06 116 ASP A N 1
ATOM 918 C CA . ASP A 1 116 ? 15.988 -3.072 -26.889 1.00 62.06 116 ASP A CA 1
ATOM 919 C C . ASP A 1 116 ? 16.119 -4.192 -25.863 1.00 62.06 116 ASP A C 1
ATOM 921 O O . ASP A 1 116 ? 15.757 -4.036 -24.694 1.00 62.06 116 ASP A O 1
ATOM 925 N N . ALA A 1 117 ? 16.625 -5.345 -26.301 1.00 59.94 117 ALA A N 1
ATOM 926 C CA . ALA A 1 117 ? 17.047 -6.396 -25.389 1.00 59.94 117 ALA A CA 1
ATOM 927 C C . ALA A 1 117 ? 18.226 -5.848 -24.577 1.00 59.94 117 ALA A C 1
ATOM 929 O O . ALA A 1 117 ? 19.380 -5.896 -25.010 1.00 59.94 117 ALA A O 1
ATOM 930 N N . THR A 1 118 ? 17.929 -5.249 -23.425 1.00 66.31 118 THR A N 1
ATOM 931 C CA . THR A 1 118 ? 18.962 -4.751 -22.526 1.00 66.31 118 THR A CA 1
ATOM 932 C C . THR A 1 118 ? 19.876 -5.919 -22.158 1.00 66.31 118 THR A C 1
ATOM 934 O O . THR A 1 118 ? 19.428 -7.051 -21.967 1.00 66.31 118 THR A O 1
ATOM 937 N N . LYS A 1 119 ? 21.188 -5.661 -22.074 1.00 75.19 119 LYS A N 1
ATOM 938 C CA . LYS A 1 119 ? 22.165 -6.695 -21.685 1.00 75.19 119 LYS A CA 1
ATOM 939 C C . LYS A 1 119 ? 21.878 -7.262 -20.290 1.00 75.19 119 LYS A C 1
ATOM 941 O O . LYS A 1 119 ? 22.255 -8.395 -20.011 1.00 75.19 119 LYS A O 1
ATOM 946 N N . ASP A 1 120 ? 21.199 -6.480 -19.451 1.00 88.12 120 ASP A N 1
ATOM 947 C CA . ASP A 1 120 ? 20.705 -6.886 -18.142 1.00 88.12 120 ASP A CA 1
ATOM 948 C C . ASP A 1 120 ? 19.252 -6.401 -17.931 1.00 88.12 120 ASP A C 1
ATOM 950 O O . ASP A 1 120 ? 19.014 -5.271 -17.485 1.00 88.12 120 ASP A O 1
ATOM 954 N N . PRO A 1 121 ? 18.253 -7.246 -18.245 1.00 87.12 121 PRO A N 1
ATOM 955 C CA . PRO A 1 121 ? 16.845 -6.918 -18.032 1.00 87.12 121 PRO A CA 1
ATOM 956 C C . PRO A 1 121 ? 16.495 -6.753 -16.552 1.00 87.12 121 PRO A C 1
ATOM 958 O O . PRO A 1 121 ? 15.591 -5.998 -16.208 1.00 87.12 121 PRO A O 1
ATOM 961 N N . LYS A 1 122 ? 17.230 -7.403 -15.646 1.00 92.06 122 LYS A N 1
ATOM 962 C CA . LYS A 1 122 ? 16.995 -7.289 -14.206 1.00 92.06 122 LYS A CA 1
ATOM 963 C C . LYS A 1 122 ? 17.410 -5.909 -13.697 1.00 92.06 122 LYS A C 1
ATOM 965 O O . LYS A 1 122 ? 16.631 -5.287 -12.977 1.00 92.06 122 LYS A O 1
ATOM 970 N N . ALA A 1 123 ? 18.584 -5.422 -14.098 1.00 92.44 123 ALA A N 1
ATOM 971 C CA . ALA A 1 123 ? 19.039 -4.075 -13.750 1.00 92.44 123 ALA A CA 1
ATOM 972 C C . ALA A 1 123 ? 18.098 -2.995 -14.305 1.00 92.44 123 ALA A C 1
ATOM 974 O O . ALA A 1 123 ? 17.750 -2.063 -13.585 1.00 92.44 123 ALA A O 1
ATOM 975 N N . ALA A 1 124 ? 17.618 -3.158 -15.543 1.00 90.81 124 ALA A N 1
ATOM 976 C CA . ALA A 1 124 ? 16.667 -2.224 -16.148 1.00 90.81 124 ALA A CA 1
ATOM 977 C C . ALA A 1 124 ? 15.340 -2.140 -15.369 1.00 90.81 124 ALA A C 1
ATOM 979 O O . ALA A 1 124 ? 14.836 -1.047 -15.120 1.00 90.81 124 ALA A O 1
ATOM 980 N N . LEU A 1 125 ? 14.792 -3.281 -14.933 1.00 93.25 125 LEU A N 1
ATOM 981 C CA . LEU A 1 125 ? 13.559 -3.308 -14.137 1.00 93.25 125 LEU A CA 1
ATOM 982 C C . LEU A 1 125 ? 13.765 -2.768 -12.719 1.00 93.25 125 LEU A C 1
ATOM 984 O O . LEU A 1 125 ? 12.881 -2.091 -12.200 1.00 93.25 125 LEU A O 1
ATOM 988 N N . SER A 1 126 ? 14.926 -3.024 -12.108 1.00 96.38 126 SER A N 1
ATOM 989 C CA . SER A 1 126 ? 15.279 -2.434 -10.810 1.00 96.38 126 SER A CA 1
ATOM 990 C C . SER A 1 126 ? 15.329 -0.909 -10.902 1.00 96.38 126 SER A C 1
ATOM 992 O O . SER A 1 126 ? 14.704 -0.229 -10.096 1.00 96.38 126 SER A O 1
ATOM 994 N N . LEU A 1 127 ? 15.989 -0.373 -11.934 1.00 94.94 127 LEU A N 1
ATOM 995 C CA . LEU A 1 127 ? 16.050 1.068 -12.177 1.00 94.94 127 LEU A CA 1
ATOM 996 C C . LEU A 1 127 ? 14.656 1.664 -12.421 1.00 94.94 127 LEU A C 1
ATOM 998 O O . LEU A 1 127 ? 14.327 2.711 -11.873 1.00 94.94 127 LEU A O 1
ATOM 1002 N N . MET A 1 128 ? 13.802 0.990 -13.197 1.00 93.75 128 MET A N 1
ATOM 1003 C CA . MET A 1 128 ? 12.413 1.421 -13.394 1.00 93.75 128 MET A CA 1
ATOM 1004 C C . MET A 1 128 ? 11.636 1.462 -12.072 1.00 93.75 128 MET A C 1
ATOM 1006 O O . MET A 1 128 ? 10.873 2.402 -11.843 1.00 93.75 128 MET A O 1
ATOM 1010 N N . ALA A 1 129 ? 11.831 0.476 -11.192 1.00 97.50 129 ALA A N 1
ATOM 1011 C CA . ALA A 1 129 ? 11.208 0.477 -9.874 1.00 97.50 129 ALA A CA 1
ATOM 1012 C C . ALA A 1 129 ? 11.701 1.649 -9.007 1.00 97.50 129 ALA A C 1
ATOM 1014 O O . ALA A 1 129 ? 10.883 2.306 -8.365 1.00 97.50 129 ALA A O 1
ATOM 1015 N N . GLU A 1 130 ? 12.999 1.961 -9.036 1.00 97.69 130 GLU A N 1
ATOM 1016 C CA . GLU A 1 130 ? 13.582 3.115 -8.335 1.00 97.69 130 GLU A CA 1
ATOM 1017 C C . GLU A 1 130 ? 13.021 4.448 -8.841 1.00 97.69 130 GLU A C 1
ATOM 1019 O O . GLU A 1 130 ? 12.564 5.262 -8.038 1.00 97.69 130 GLU A O 1
ATOM 1024 N N . LEU A 1 131 ? 12.979 4.650 -10.162 1.00 96.94 131 LEU A N 1
ATOM 1025 C CA . LEU A 1 131 ? 12.452 5.873 -10.782 1.00 96.94 131 LEU A CA 1
ATOM 1026 C C . LEU A 1 131 ? 10.971 6.111 -10.458 1.00 96.94 131 LEU A C 1
ATOM 1028 O O . LEU A 1 131 ? 10.532 7.254 -10.354 1.00 96.94 131 LEU A O 1
ATOM 1032 N N . ASN A 1 132 ? 10.208 5.039 -10.244 1.00 97.25 132 ASN A N 1
ATOM 1033 C CA . ASN A 1 132 ? 8.806 5.104 -9.832 1.00 97.25 132 ASN A CA 1
ATOM 1034 C C . ASN A 1 132 ? 8.621 5.141 -8.306 1.00 97.25 132 ASN A C 1
ATOM 1036 O O . ASN A 1 132 ? 7.499 5.007 -7.813 1.00 97.25 132 ASN A O 1
ATOM 1040 N N . GLY A 1 133 ? 9.703 5.304 -7.540 1.00 97.62 133 GLY A N 1
ATOM 1041 C CA . GLY A 1 133 ? 9.668 5.354 -6.081 1.00 97.62 133 GLY A CA 1
ATOM 1042 C C . GLY A 1 133 ? 9.115 4.078 -5.447 1.00 97.62 133 GLY A C 1
ATOM 1043 O O . GLY A 1 133 ? 8.498 4.160 -4.386 1.00 97.62 133 GLY A O 1
ATOM 1044 N N . CYS A 1 134 ? 9.286 2.933 -6.114 1.00 97.94 134 CYS A N 1
ATOM 1045 C CA . CYS A 1 134 ? 8.756 1.616 -5.748 1.00 97.94 134 CYS A CA 1
ATOM 1046 C C . CYS A 1 134 ? 7.230 1.561 -5.545 1.00 97.94 134 CYS A C 1
ATOM 1048 O O . CYS A 1 134 ? 6.717 0.687 -4.845 1.00 97.94 134 CYS A O 1
ATOM 1050 N N . ASP A 1 135 ? 6.488 2.471 -6.178 1.00 97.31 135 ASP A N 1
ATOM 1051 C CA . ASP A 1 135 ? 5.030 2.414 -6.241 1.00 97.31 135 ASP A CA 1
ATOM 1052 C C . ASP A 1 135 ? 4.606 1.392 -7.305 1.00 97.31 135 ASP A C 1
ATOM 1054 O O . ASP A 1 135 ? 4.767 1.608 -8.508 1.00 97.31 135 ASP A O 1
ATOM 1058 N N . LEU A 1 136 ? 4.056 0.259 -6.857 1.00 96.88 136 LEU A N 1
ATOM 1059 C CA . LEU A 1 136 ? 3.646 -0.827 -7.749 1.00 96.88 136 LEU A CA 1
ATOM 1060 C C . LEU A 1 136 ? 2.579 -0.392 -8.762 1.00 96.88 136 LEU A C 1
ATOM 1062 O O . LEU A 1 136 ? 2.601 -0.875 -9.890 1.00 96.88 136 LEU A O 1
ATOM 1066 N N . ARG A 1 137 ? 1.671 0.523 -8.401 1.00 96.94 137 ARG A N 1
ATOM 1067 C CA . ARG A 1 137 ? 0.637 1.024 -9.317 1.00 96.94 137 ARG A CA 1
ATOM 1068 C C . ARG A 1 137 ? 1.272 1.867 -10.419 1.00 96.94 137 ARG A C 1
ATOM 1070 O O . ARG A 1 137 ? 0.989 1.636 -11.591 1.00 96.94 137 ARG A O 1
ATOM 1077 N N . ARG A 1 138 ? 2.176 2.789 -10.062 1.00 97.44 138 ARG A N 1
ATOM 1078 C CA . ARG A 1 138 ? 2.932 3.600 -11.038 1.00 97.44 138 ARG A CA 1
ATOM 1079 C C . ARG A 1 138 ? 3.785 2.733 -11.954 1.00 97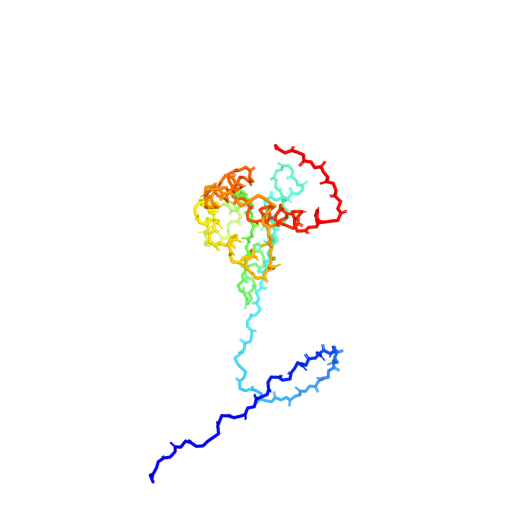.44 138 ARG A C 1
ATOM 1081 O O . ARG A 1 138 ? 3.744 2.919 -13.163 1.00 97.44 138 ARG A O 1
ATOM 1088 N N . ILE A 1 139 ? 4.479 1.742 -11.397 1.00 96.62 139 ILE A N 1
ATOM 1089 C CA . ILE A 1 139 ? 5.263 0.773 -12.173 1.00 96.62 139 ILE A CA 1
ATOM 1090 C C . ILE A 1 139 ? 4.384 0.051 -13.204 1.00 96.62 139 ILE A C 1
ATOM 1092 O O . ILE A 1 139 ? 4.785 -0.103 -14.355 1.00 96.62 139 ILE A O 1
ATOM 1096 N N . VAL A 1 140 ? 3.185 -0.394 -12.819 1.00 95.62 140 VAL A N 1
ATOM 1097 C CA . VAL A 1 140 ? 2.259 -1.053 -13.753 1.00 95.62 140 VAL A CA 1
ATOM 1098 C C . VAL A 1 140 ? 1.762 -0.090 -14.829 1.00 95.62 140 VAL A C 1
ATOM 1100 O O . VAL A 1 140 ? 1.733 -0.473 -15.997 1.00 95.62 140 VAL A O 1
ATOM 1103 N N . HIS A 1 141 ? 1.426 1.152 -14.476 1.00 94.44 141 HIS A N 1
ATOM 1104 C CA . HIS A 1 141 ? 1.059 2.169 -15.466 1.00 94.44 141 HIS A CA 1
ATOM 1105 C C . HIS A 1 141 ? 2.195 2.441 -16.457 1.00 94.44 141 HIS A C 1
ATOM 1107 O O . HIS A 1 141 ? 1.950 2.517 -17.657 1.00 94.44 141 HIS A O 1
ATOM 1113 N N . GLU A 1 142 ? 3.437 2.510 -15.985 1.00 91.88 142 GLU A N 1
ATOM 1114 C CA . GLU A 1 142 ? 4.613 2.678 -16.839 1.00 91.88 142 GLU A CA 1
ATOM 1115 C C . GLU A 1 142 ? 4.762 1.499 -17.819 1.00 91.88 142 GLU A C 1
ATOM 1117 O O . GLU A 1 142 ? 4.915 1.689 -19.027 1.00 91.88 142 GLU A O 1
ATOM 1122 N N . LEU A 1 143 ? 4.612 0.259 -17.337 1.00 90.94 143 LEU A N 1
ATOM 1123 C CA . LEU A 1 143 ? 4.591 -0.931 -18.200 1.00 90.94 143 LEU A CA 1
ATOM 1124 C C . LEU A 1 143 ? 3.448 -0.887 -19.228 1.00 90.94 143 LEU A C 1
ATOM 1126 O O . LEU A 1 143 ? 3.644 -1.285 -20.379 1.00 90.94 143 LEU A O 1
ATOM 1130 N N . GLN A 1 144 ? 2.272 -0.387 -18.842 1.00 90.50 144 GLN A N 1
ATOM 1131 C CA . GLN A 1 144 ? 1.132 -0.212 -19.742 1.00 90.50 144 GLN A CA 1
ATOM 1132 C C . GLN A 1 144 ? 1.409 0.845 -20.821 1.00 90.50 144 GLN A C 1
ATOM 1134 O O . GLN A 1 144 ? 1.027 0.645 -21.978 1.00 90.50 144 GLN A O 1
ATOM 1139 N N . VAL A 1 145 ? 2.103 1.937 -20.490 1.00 87.44 145 VAL A N 1
ATOM 1140 C CA . VAL A 1 145 ? 2.544 2.945 -21.469 1.00 87.44 145 VAL A CA 1
ATOM 1141 C C . VAL A 1 145 ? 3.499 2.319 -22.484 1.00 87.44 145 VAL A C 1
ATOM 1143 O O . VAL A 1 145 ? 3.288 2.477 -23.687 1.00 87.44 145 VAL A O 1
ATOM 1146 N N . PHE A 1 146 ? 4.482 1.526 -22.043 1.00 81.50 146 PHE A N 1
ATOM 1147 C CA . PHE A 1 146 ? 5.375 0.801 -22.957 1.00 81.50 146 PHE A CA 1
ATOM 1148 C C . PHE A 1 146 ? 4.638 -0.200 -23.852 1.00 81.50 146 PHE A C 1
ATOM 1150 O O . PHE A 1 146 ? 4.994 -0.349 -25.022 1.00 81.50 146 PHE A O 1
ATOM 1157 N N . ALA A 1 147 ? 3.604 -0.861 -23.329 1.00 80.88 147 ALA A N 1
ATOM 1158 C CA . ALA A 1 147 ? 2.753 -1.755 -24.109 1.00 80.88 147 ALA A CA 1
ATOM 1159 C C . ALA A 1 147 ? 1.948 -0.996 -25.181 1.00 80.88 147 ALA A C 1
ATOM 1161 O O . ALA A 1 147 ? 1.826 -1.457 -26.315 1.00 80.88 147 ALA A O 1
ATOM 1162 N N . SER A 1 148 ? 1.434 0.186 -24.828 1.00 75.94 148 SER A N 1
ATOM 1163 C CA . SER A 1 148 ? 0.557 1.006 -25.677 1.00 75.94 148 SER A CA 1
ATOM 1164 C C . SER A 1 148 ? 1.328 1.824 -26.723 1.00 75.94 148 SER A C 1
ATOM 1166 O O . SER A 1 148 ? 0.824 2.079 -27.815 1.00 75.94 148 SER A O 1
ATOM 1168 N N . GLY A 1 149 ? 2.585 2.185 -26.442 1.00 62.47 149 GLY A N 1
ATOM 1169 C CA . GLY A 1 149 ? 3.495 2.887 -27.362 1.00 62.47 149 GLY A CA 1
ATOM 1170 C C . GLY A 1 149 ? 3.969 2.053 -28.564 1.00 62.47 149 GLY A C 1
ATOM 1171 O O . GLY A 1 149 ? 4.812 2.504 -29.346 1.00 62.47 149 GLY A O 1
ATOM 1172 N N . GLY A 1 150 ? 3.441 0.834 -28.729 1.00 51.81 150 GLY A N 1
ATOM 1173 C CA . GLY A 1 150 ? 3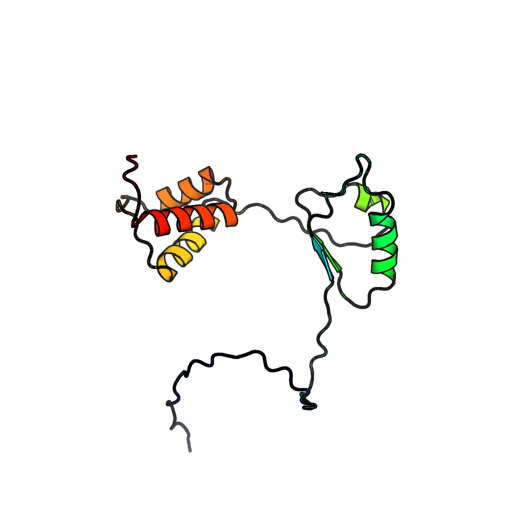.648 -0.020 -29.897 1.00 51.81 150 GLY A CA 1
ATOM 1174 C C . GLY A 1 150 ? 3.154 0.590 -31.213 1.00 51.81 150 GLY A C 1
ATOM 1175 O O . GLY A 1 150 ? 3.726 0.270 -32.252 1.00 51.81 150 GLY A O 1
ATOM 1176 N N . GLU A 1 151 ? 2.185 1.513 -31.175 1.00 45.69 151 GLU A N 1
ATOM 1177 C CA . GLU A 1 151 ? 1.655 2.163 -32.387 1.00 45.69 151 GLU A CA 1
ATOM 1178 C C . GLU A 1 151 ? 1.978 3.659 -32.508 1.00 45.69 151 GLU A C 1
ATOM 1180 O O . GLU A 1 151 ? 1.931 4.194 -33.614 1.00 45.69 151 GLU A O 1
ATOM 1185 N N . TYR A 1 152 ? 2.406 4.337 -31.436 1.00 43.03 152 TYR A N 1
ATOM 1186 C CA . TYR A 1 152 ? 2.750 5.758 -31.509 1.00 43.03 152 TYR A CA 1
ATOM 1187 C C . TYR A 1 152 ? 4.025 6.108 -30.729 1.00 43.03 152 TYR A C 1
ATOM 1189 O O . TYR A 1 152 ? 4.128 5.916 -29.524 1.00 43.03 152 TYR A O 1
ATOM 1197 N N . GLN A 1 153 ? 4.947 6.714 -31.482 1.00 36.22 153 GLN A N 1
ATOM 1198 C CA . GLN A 1 153 ? 6.090 7.543 -31.085 1.00 36.22 153 GLN A CA 1
ATOM 1199 C C . GLN A 1 153 ? 7.473 6.881 -30.918 1.00 36.22 153 GLN A C 1
ATOM 1201 O O . GLN A 1 153 ? 7.800 6.113 -30.011 1.00 36.22 153 GLN A O 1
ATOM 1206 N N . GLN A 1 154 ? 8.317 7.282 -31.873 1.00 35.47 154 GLN A N 1
ATOM 1207 C CA . GLN A 1 154 ? 9.756 7.463 -31.772 1.00 35.47 154 GLN A CA 1
ATOM 1208 C C . GLN A 1 154 ? 10.066 8.415 -30.607 1.00 35.47 154 GLN A C 1
ATOM 1210 O O . GLN A 1 154 ? 10.014 9.630 -30.767 1.00 35.47 154 GLN A O 1
ATOM 1215 N N . ALA A 1 155 ? 10.421 7.878 -29.448 1.00 34.41 155 ALA A N 1
ATOM 1216 C CA . ALA A 1 155 ? 11.183 8.617 -28.453 1.00 34.41 155 ALA A CA 1
ATOM 1217 C C . ALA A 1 155 ? 12.482 7.846 -28.227 1.00 34.41 155 ALA A C 1
ATOM 1219 O O . ALA A 1 155 ? 12.477 6.705 -27.769 1.00 34.41 155 ALA A O 1
ATOM 1220 N N . ARG A 1 156 ? 13.578 8.459 -28.680 1.00 32.50 156 ARG A N 1
ATOM 1221 C CA . ARG A 1 156 ? 14.953 8.018 -28.447 1.00 32.50 156 ARG A CA 1
ATOM 122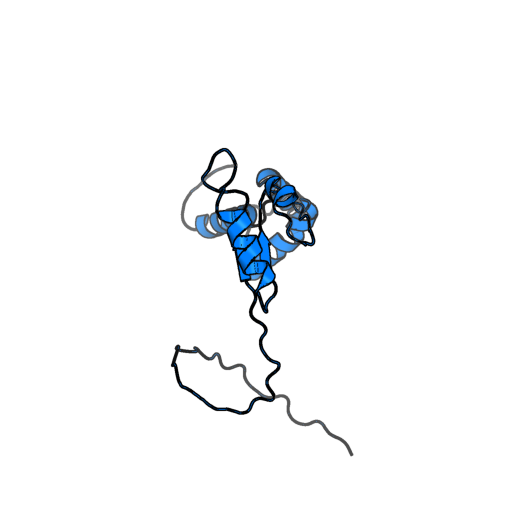2 C C . ARG A 1 156 ? 15.261 8.132 -26.955 1.00 32.50 156 ARG A C 1
ATOM 1224 O O . ARG A 1 156 ? 15.031 9.198 -26.385 1.00 32.50 156 ARG A O 1
ATOM 1231 N N . ILE A 1 157 ? 15.841 7.079 -26.392 1.00 35.25 157 ILE A N 1
ATOM 1232 C CA . ILE A 1 157 ? 16.825 7.197 -25.312 1.00 35.25 157 ILE A CA 1
ATOM 1233 C C . ILE A 1 157 ? 18.191 6.975 -25.959 1.00 35.25 157 ILE A C 1
ATOM 1235 O O . ILE A 1 157 ? 18.267 6.086 -26.840 1.00 35.25 157 ILE A O 1
#

Foldseek 3Di:
DDDDDDDDDDDDDDDDDDDDDDDPDPDVDPPDADEAEDEALVPAPDPVHDPPPLLVVQVCLVPDPHHYYYYHPDDDPVNVVSPDDDDDDDDDQDQLQVLQVVLVVCCVVVVQDDPDPPPDPSVVSSVLCVVQVSDNVSSVVVSVCSVVCPPDDDDDD

Organism: NCBI:txid210454

pLDDT: mean 77.9, std 22.33, range [32.5, 98.12]

Radius of gyration: 24.62 Å; chains: 1; bounding box: 56×75×55 Å